Protein AF-A0A376TVN3-F1 (afdb_monomer_lite)

InterPro domains:
  IPR011990 Tetratricopeptide-like helical domain superfamily [G3DSA:1.25.40.10] (23-137)
  IPR011990 Tetratricopeptide-like helical domain superfamily [SSF48452] (64-137)

Structure (mmCIF, N/CA/C/O backbone):
data_AF-A0A376TVN3-F1
#
_entry.id   AF-A0A376TVN3-F1
#
loop_
_atom_site.group_PDB
_atom_site.id
_atom_site.type_symbol
_atom_site.label_atom_id
_atom_site.label_alt_id
_at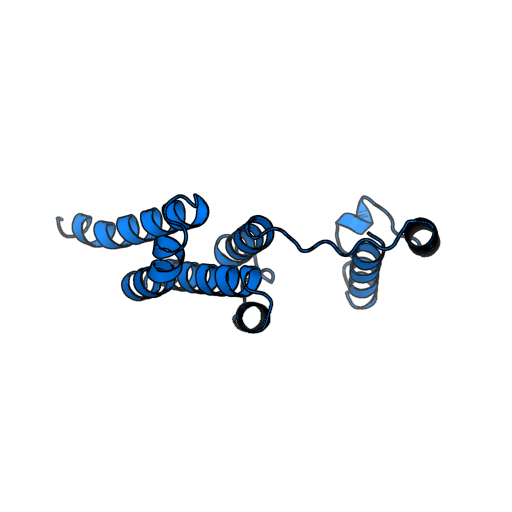om_site.label_comp_id
_atom_site.label_asym_id
_atom_site.label_entity_id
_atom_site.label_seq_id
_atom_site.pdbx_PDB_ins_code
_atom_site.Cartn_x
_atom_site.Cartn_y
_atom_site.Cartn_z
_atom_site.occupancy
_atom_site.B_iso_or_equiv
_atom_site.auth_seq_id
_atom_site.auth_comp_id
_atom_site.auth_asym_id
_atom_site.auth_atom_id
_atom_site.pdbx_PDB_model_num
ATOM 1 N N . MET A 1 1 ? 5.771 -3.395 -16.617 1.00 76.81 1 MET A N 1
ATOM 2 C CA . MET A 1 1 ? 7.156 -3.924 -16.628 1.00 76.81 1 MET A CA 1
ATOM 3 C C . MET A 1 1 ? 8.206 -2.862 -16.959 1.00 76.81 1 MET A C 1
ATOM 5 O O . MET A 1 1 ? 8.999 -2.588 -16.066 1.00 76.81 1 MET A O 1
ATOM 9 N N . PRO A 1 2 ? 8.234 -2.218 -18.145 1.00 85.50 2 PRO A N 1
ATOM 10 C CA . PRO A 1 2 ? 9.301 -1.261 -18.486 1.00 85.50 2 PRO A CA 1
ATOM 11 C C . PRO A 1 2 ? 9.343 -0.041 -17.554 1.00 85.50 2 PRO A C 1
ATOM 13 O O . PRO A 1 2 ? 10.418 0.377 -17.146 1.00 85.50 2 PRO A O 1
ATOM 16 N N . THR A 1 3 ? 8.182 0.450 -17.118 1.00 87.12 3 THR A N 1
ATOM 17 C CA . THR A 1 3 ? 8.046 1.573 -16.175 1.00 87.12 3 THR A CA 1
ATOM 18 C C . THR A 1 3 ? 8.681 1.299 -14.807 1.00 87.12 3 THR A C 1
ATOM 20 O O . THR A 1 3 ? 9.180 2.208 -14.156 1.00 87.12 3 THR A O 1
ATOM 23 N N . PHE A 1 4 ? 8.677 0.039 -14.355 1.00 87.88 4 PHE A N 1
ATOM 24 C CA . PHE A 1 4 ? 9.320 -0.343 -13.094 1.00 87.88 4 PHE A CA 1
ATOM 25 C C . PHE A 1 4 ? 10.847 -0.375 -13.235 1.00 87.88 4 PHE A C 1
ATOM 27 O O . PHE A 1 4 ? 11.553 0.129 -12.367 1.00 87.88 4 PHE A O 1
ATOM 34 N N . LEU A 1 5 ? 11.352 -0.924 -14.346 1.00 87.31 5 LEU A N 1
ATOM 35 C CA . LEU A 1 5 ? 12.787 -0.955 -14.645 1.00 87.31 5 LEU A CA 1
ATOM 36 C C . LEU A 1 5 ? 13.360 0.456 -14.822 1.00 87.31 5 LEU A C 1
ATOM 38 O O . LEU A 1 5 ? 14.438 0.744 -14.318 1.00 87.31 5 LEU A O 1
ATOM 42 N N . GLU A 1 6 ? 12.618 1.343 -15.481 1.00 87.69 6 GLU A N 1
ATOM 43 C CA . GLU A 1 6 ? 12.966 2.759 -15.598 1.00 87.69 6 GLU A CA 1
ATOM 44 C C . GLU A 1 6 ? 13.079 3.428 -14.227 1.00 87.69 6 GLU A C 1
ATOM 46 O O . GLU A 1 6 ? 14.108 4.021 -13.927 1.00 87.69 6 GLU A O 1
ATOM 51 N N . LYS A 1 7 ? 12.097 3.219 -13.341 1.00 86.44 7 LYS A N 1
ATOM 52 C CA . LYS A 1 7 ? 12.145 3.752 -11.973 1.00 86.44 7 LYS A CA 1
ATOM 53 C C . LYS A 1 7 ? 13.371 3.270 -11.187 1.00 86.44 7 LYS A C 1
ATOM 55 O O . LYS A 1 7 ? 13.962 4.048 -10.441 1.00 86.44 7 LYS A O 1
ATOM 60 N N . LEU A 1 8 ? 13.762 2.003 -11.345 1.00 85.75 8 LEU A N 1
ATOM 61 C CA . LEU A 1 8 ? 14.979 1.471 -10.721 1.00 85.75 8 LEU A CA 1
ATOM 62 C C . LEU A 1 8 ? 16.243 2.134 -11.275 1.00 85.75 8 LEU A C 1
ATOM 64 O O . LEU A 1 8 ? 17.165 2.429 -10.515 1.00 85.75 8 LEU A O 1
ATOM 68 N N . LEU A 1 9 ? 16.286 2.362 -12.587 1.00 84.94 9 LEU A N 1
ATOM 69 C CA . LEU A 1 9 ? 17.426 2.964 -13.265 1.00 84.94 9 LEU A CA 1
ATOM 70 C C . LEU A 1 9 ? 17.568 4.451 -12.913 1.00 84.94 9 LEU A C 1
ATOM 72 O O . LEU A 1 9 ? 18.675 4.896 -12.618 1.00 84.94 9 LEU A O 1
ATOM 76 N N . ASP A 1 10 ? 16.464 5.193 -12.839 1.00 86.50 10 ASP A N 1
ATOM 77 C CA . ASP A 1 10 ? 16.457 6.579 -12.364 1.00 86.50 10 ASP A CA 1
ATOM 78 C C . ASP A 1 10 ? 16.932 6.667 -10.912 1.00 86.50 10 ASP A C 1
ATOM 80 O O . ASP A 1 10 ? 17.800 7.475 -10.583 1.00 86.50 10 ASP A O 1
ATOM 84 N N . GLN A 1 11 ? 16.454 5.776 -10.039 1.00 84.00 11 GLN A N 1
ATOM 85 C CA . GLN A 1 11 ? 16.925 5.728 -8.656 1.00 84.00 11 GLN A CA 1
ATOM 86 C C . GLN A 1 11 ? 18.424 5.402 -8.562 1.00 84.00 11 GLN A C 1
ATOM 88 O O . GLN A 1 11 ? 19.113 5.963 -7.712 1.00 84.00 11 GLN A O 1
ATOM 93 N N . ALA A 1 12 ? 18.942 4.527 -9.429 1.00 84.25 12 ALA A N 1
ATOM 94 C CA . ALA A 1 12 ? 20.367 4.210 -9.486 1.00 84.25 12 ALA A CA 1
ATOM 95 C C . ALA A 1 12 ? 21.214 5.386 -10.001 1.00 84.25 12 ALA A C 1
ATOM 97 O O . ALA A 1 12 ? 22.335 5.564 -9.537 1.00 84.25 12 ALA A O 1
ATOM 98 N N . ARG A 1 13 ? 20.686 6.207 -10.921 1.00 83.12 13 ARG A N 1
ATOM 99 C CA . ARG A 1 13 ? 21.378 7.396 -11.452 1.00 83.12 13 ARG A CA 1
ATOM 100 C C . ARG A 1 13 ? 21.543 8.499 -10.407 1.00 83.12 13 ARG A C 1
ATOM 102 O O . ARG A 1 13 ? 22.577 9.159 -10.384 1.00 83.12 13 ARG A O 1
ATOM 109 N N . TYR A 1 14 ? 20.541 8.696 -9.552 1.00 81.50 14 TYR A N 1
ATOM 110 C CA . TYR A 1 14 ? 20.530 9.769 -8.548 1.00 81.50 14 TYR A CA 1
ATOM 111 C C . TYR A 1 14 ? 20.945 9.314 -7.140 1.00 81.50 14 TYR A C 1
ATOM 113 O O . TYR A 1 14 ? 20.864 10.097 -6.193 1.00 81.50 14 TYR A O 1
ATOM 121 N N . SER A 1 15 ? 21.391 8.066 -6.974 1.00 80.19 15 SER A N 1
ATOM 122 C CA . SER A 1 15 ? 21.832 7.525 -5.686 1.00 80.19 15 SER A CA 1
ATOM 123 C C . SER A 1 15 ? 23.268 7.022 -5.745 1.00 80.19 15 SER A C 1
ATOM 125 O O . SER A 1 15 ? 23.703 6.445 -6.734 1.00 80.19 15 SER A O 1
ATOM 127 N N . SER A 1 16 ? 24.007 7.190 -4.648 1.00 80.31 16 SER A N 1
ATOM 128 C CA . SER A 1 16 ? 25.372 6.669 -4.513 1.00 80.31 16 SER A CA 1
ATOM 129 C C . SER A 1 16 ? 25.428 5.145 -4.383 1.00 80.31 16 SER A C 1
ATOM 131 O O . SER A 1 16 ? 26.485 4.553 -4.596 1.00 80.31 16 SER A O 1
ATOM 133 N N . ARG A 1 17 ? 24.310 4.499 -4.022 1.00 78.94 17 ARG A N 1
ATOM 134 C CA . ARG A 1 17 ? 24.194 3.040 -3.934 1.00 78.94 17 ARG A CA 1
ATOM 135 C C . ARG A 1 17 ? 23.068 2.563 -4.852 1.00 78.94 17 ARG A C 1
ATOM 137 O O . ARG A 1 17 ? 21.917 2.935 -4.612 1.00 78.94 17 ARG A O 1
ATOM 144 N N . PRO A 1 18 ? 23.363 1.742 -5.876 1.00 79.12 18 PRO A N 1
ATOM 145 C CA . PRO A 1 18 ? 22.318 1.181 -6.717 1.00 79.12 18 PRO A CA 1
ATOM 146 C C . PRO A 1 18 ? 21.424 0.236 -5.893 1.00 79.12 18 PRO A C 1
ATOM 148 O O . PRO A 1 18 ? 21.912 -0.404 -4.958 1.00 79.12 18 PRO A O 1
ATOM 151 N N . PRO A 1 19 ? 20.125 0.119 -6.225 1.00 82.62 19 PRO A N 1
ATOM 152 C CA . PRO A 1 19 ? 19.246 -0.873 -5.613 1.00 82.62 19 PRO A CA 1
ATOM 153 C C . PRO A 1 19 ? 19.837 -2.288 -5.706 1.00 82.62 19 PRO A C 1
ATOM 155 O O . PRO A 1 19 ? 20.312 -2.683 -6.769 1.00 82.62 19 PRO A O 1
ATOM 158 N N . GLU A 1 20 ? 19.761 -3.076 -4.630 1.00 84.44 20 GLU A N 1
ATOM 159 C CA . GLU A 1 20 ? 20.359 -4.425 -4.570 1.00 84.44 20 GLU A CA 1
ATOM 160 C C . GLU A 1 20 ? 19.854 -5.364 -5.673 1.00 84.44 20 GLU A C 1
ATOM 162 O O . GLU A 1 20 ? 20.609 -6.184 -6.190 1.00 84.44 20 GLU A O 1
ATOM 167 N N . ILE A 1 21 ? 18.604 -5.191 -6.116 1.00 86.69 21 ILE A N 1
ATOM 168 C CA . ILE A 1 21 ? 18.043 -5.942 -7.247 1.00 86.69 21 ILE A CA 1
ATOM 169 C C . ILE A 1 21 ? 18.846 -5.754 -8.544 1.00 86.69 21 ILE A C 1
ATOM 171 O O . ILE A 1 21 ? 18.891 -6.660 -9.368 1.00 86.69 21 ILE A O 1
ATOM 175 N N . LEU A 1 22 ? 19.510 -4.608 -8.730 1.00 85.25 22 LEU A N 1
ATOM 176 C CA . LEU A 1 22 ? 20.363 -4.360 -9.894 1.00 85.25 22 LEU A CA 1
ATOM 177 C C . LEU A 1 22 ? 21.735 -5.032 -9.772 1.00 85.25 22 LEU A C 1
ATOM 179 O O . LEU A 1 22 ? 22.406 -5.213 -10.787 1.00 85.25 22 LEU A O 1
ATOM 183 N N . LEU A 1 23 ? 22.143 -5.420 -8.558 1.00 84.69 23 LEU A N 1
ATOM 184 C CA . LEU A 1 23 ? 23.377 -6.171 -8.321 1.00 84.69 23 LEU A CA 1
ATOM 185 C C . LEU A 1 23 ? 23.203 -7.648 -8.691 1.00 84.69 23 LEU A C 1
ATOM 187 O O . LEU A 1 23 ? 24.104 -8.241 -9.275 1.00 84.69 23 LEU A O 1
ATOM 191 N N . THR A 1 24 ? 22.038 -8.235 -8.399 1.00 88.50 24 THR A N 1
ATOM 192 C CA . THR A 1 24 ? 21.712 -9.620 -8.786 1.00 88.50 24 THR A CA 1
ATOM 193 C C . THR A 1 24 ? 21.157 -9.721 -10.207 1.00 88.50 24 THR A C 1
ATOM 195 O O . THR A 1 24 ? 21.381 -10.717 -10.896 1.00 88.50 24 THR A O 1
ATOM 198 N N . HIS A 1 25 ? 20.478 -8.677 -10.688 1.00 87.50 25 HIS A N 1
ATOM 199 C CA . HIS A 1 25 ? 19.938 -8.593 -12.042 1.00 87.50 25 HIS A CA 1
ATOM 200 C C . HIS A 1 25 ? 20.412 -7.314 -12.747 1.00 87.50 25 HIS A C 1
ATOM 202 O O . HIS A 1 25 ? 19.697 -6.309 -12.749 1.00 87.50 25 HIS A O 1
ATOM 208 N N . PRO A 1 26 ? 21.569 -7.357 -13.435 1.00 84.25 26 PRO A N 1
ATOM 209 C CA . PRO A 1 26 ? 22.121 -6.194 -14.123 1.00 84.25 26 PRO A CA 1
ATOM 210 C C . PRO A 1 26 ? 21.133 -5.611 -15.138 1.00 84.25 26 PRO A C 1
ATOM 212 O O . PRO A 1 26 ? 20.598 -6.343 -15.972 1.00 84.25 26 PRO A O 1
ATOM 215 N N . LEU A 1 27 ? 20.898 -4.299 -15.095 1.00 85.19 27 LEU A N 1
ATOM 216 C CA . LEU A 1 27 ? 19.957 -3.602 -15.978 1.00 85.19 27 LEU A CA 1
ATOM 217 C C . LEU A 1 27 ? 20.701 -2.649 -16.933 1.00 85.19 27 LEU A C 1
ATOM 219 O O . LEU A 1 27 ? 20.747 -1.448 -16.676 1.00 85.19 27 LEU A O 1
ATOM 223 N N . PRO A 1 28 ? 21.296 -3.157 -18.031 1.00 86.19 28 PRO A N 1
ATOM 224 C CA . PRO A 1 28 ? 21.856 -2.299 -19.071 1.00 86.19 28 PRO A CA 1
ATOM 225 C C . PRO A 1 28 ? 20.742 -1.582 -19.848 1.00 86.19 28 PRO A C 1
ATOM 227 O O . PRO A 1 28 ? 19.611 -2.071 -19.929 1.00 86.19 28 PRO A O 1
ATOM 230 N N . GLU A 1 29 ? 21.070 -0.459 -20.494 1.00 84.19 29 GLU A N 1
ATOM 231 C CA . GLU A 1 29 ? 20.103 0.309 -21.296 1.00 84.19 29 GLU A CA 1
ATOM 232 C C . GLU A 1 29 ? 19.477 -0.526 -22.424 1.00 84.19 29 GLU A C 1
ATOM 234 O O . GLU A 1 29 ? 18.286 -0.393 -22.706 1.00 84.19 29 GLU A O 1
ATOM 239 N N . SER A 1 30 ? 20.232 -1.471 -22.995 1.00 88.94 30 SER A N 1
ATOM 240 C CA . SER A 1 30 ? 19.726 -2.424 -23.990 1.00 88.94 30 SER A CA 1
ATOM 241 C C . SER A 1 30 ? 18.575 -3.288 -23.460 1.00 88.94 30 SER A C 1
ATOM 243 O O . SER A 1 30 ? 17.623 -3.554 -24.191 1.00 88.94 30 SER A O 1
ATOM 245 N N . ARG A 1 31 ? 18.602 -3.674 -22.176 1.00 88.94 31 ARG A N 1
ATOM 246 C CA . ARG A 1 31 ? 17.523 -4.447 -21.537 1.00 88.94 31 ARG A CA 1
ATOM 247 C C . ARG A 1 31 ? 16.273 -3.591 -21.329 1.00 88.94 31 ARG A C 1
ATOM 249 O O . ARG A 1 31 ? 15.165 -4.087 -21.520 1.00 88.94 31 ARG A O 1
ATOM 256 N N . LEU A 1 32 ? 16.431 -2.315 -20.967 1.00 89.06 32 LEU A N 1
ATOM 257 C CA . LEU A 1 32 ? 15.302 -1.384 -20.868 1.00 89.06 32 LEU A CA 1
ATOM 258 C C . LEU A 1 32 ? 14.670 -1.133 -22.247 1.00 89.06 32 LEU A C 1
ATOM 260 O O . LEU A 1 32 ? 13.444 -1.153 -22.369 1.00 89.06 32 LEU A O 1
ATOM 264 N N . ALA A 1 33 ? 15.494 -0.946 -23.282 1.00 90.69 33 ALA A N 1
ATOM 265 C CA . ALA A 1 33 ? 15.036 -0.767 -24.657 1.00 90.69 33 ALA A CA 1
ATOM 266 C C . ALA A 1 33 ? 14.274 -2.000 -25.177 1.00 90.69 33 ALA A C 1
ATOM 268 O O . ALA A 1 33 ? 13.173 -1.847 -25.708 1.00 90.69 33 ALA A O 1
ATOM 269 N N . ASP A 1 34 ? 14.791 -3.215 -24.957 1.00 91.69 34 ASP A N 1
ATOM 270 C CA . ASP A 1 34 ? 14.099 -4.455 -25.339 1.00 91.69 34 ASP A CA 1
ATOM 271 C C . ASP A 1 34 ? 12.765 -4.616 -24.592 1.00 91.69 34 ASP A C 1
ATOM 273 O O . ASP A 1 34 ? 11.728 -4.880 -25.203 1.00 91.69 34 ASP A O 1
ATOM 277 N N . ALA A 1 35 ? 12.746 -4.366 -23.276 1.00 91.00 35 ALA A N 1
ATOM 278 C CA . ALA A 1 35 ? 11.526 -4.442 -22.473 1.00 91.00 35 ALA A CA 1
ATOM 279 C C . ALA A 1 35 ? 10.448 -3.446 -22.936 1.00 91.00 35 ALA A C 1
ATOM 281 O O . ALA A 1 35 ? 9.260 -3.781 -22.935 1.00 91.00 35 ALA A O 1
ATOM 282 N N . ARG A 1 36 ? 10.844 -2.233 -23.346 1.00 90.81 36 ARG A N 1
ATOM 283 C CA . ARG A 1 36 ? 9.937 -1.241 -23.947 1.00 90.81 36 ARG A CA 1
ATOM 284 C C . ARG A 1 36 ? 9.418 -1.701 -25.304 1.00 90.81 36 ARG A C 1
ATOM 286 O O . ARG A 1 36 ? 8.215 -1.631 -25.533 1.00 90.81 36 ARG A O 1
ATOM 293 N N . ASN A 1 37 ? 10.294 -2.204 -26.175 1.00 93.81 37 ASN A N 1
ATOM 294 C CA . ASN A 1 37 ? 9.904 -2.674 -27.503 1.00 93.81 37 ASN A CA 1
ATOM 295 C C . ASN A 1 37 ? 8.876 -3.814 -27.409 1.00 93.81 37 ASN A C 1
ATOM 297 O O . ASN A 1 37 ? 7.811 -3.741 -28.015 1.00 93.81 37 ASN A O 1
ATOM 301 N N . ARG A 1 38 ? 9.130 -4.812 -26.554 1.00 92.75 38 ARG A N 1
ATOM 302 C CA . ARG A 1 38 ? 8.182 -5.909 -26.305 1.00 92.75 38 ARG A CA 1
ATOM 303 C C . ARG A 1 38 ? 6.846 -5.416 -25.752 1.00 92.75 38 ARG A C 1
ATOM 305 O O . ARG A 1 38 ? 5.804 -5.875 -26.204 1.00 92.75 38 ARG A O 1
ATOM 312 N N . ALA A 1 39 ? 6.859 -4.478 -24.803 1.00 91.19 39 ALA A N 1
ATOM 313 C CA . ALA A 1 39 ? 5.625 -3.923 -24.248 1.00 91.19 39 ALA A CA 1
ATOM 314 C C . ALA A 1 39 ? 4.798 -3.169 -25.306 1.00 91.19 39 ALA A C 1
ATOM 316 O O . ALA A 1 39 ? 3.579 -3.310 -25.326 1.00 91.19 39 ALA A O 1
ATOM 317 N N . ASN A 1 40 ? 5.452 -2.431 -26.209 1.00 91.88 40 ASN A N 1
ATOM 318 C CA . ASN A 1 40 ? 4.790 -1.689 -27.287 1.00 91.88 40 ASN A CA 1
ATOM 319 C C . ASN A 1 40 ? 4.191 -2.596 -28.375 1.00 91.88 40 ASN A C 1
ATOM 321 O O . ASN A 1 40 ? 3.268 -2.183 -29.070 1.00 91.88 40 ASN A O 1
ATOM 325 N N . GLN A 1 41 ? 4.699 -3.822 -28.532 1.00 94.31 41 GLN A N 1
ATOM 326 C CA . GLN A 1 41 ? 4.147 -4.814 -29.464 1.00 94.31 41 GLN A CA 1
ATOM 327 C C . GLN A 1 41 ? 2.875 -5.491 -28.929 1.00 94.31 41 GLN A C 1
ATOM 329 O O . GLN A 1 41 ? 2.128 -6.105 -29.691 1.00 94.31 41 GLN A O 1
ATOM 334 N N . MET A 1 42 ? 2.614 -5.399 -27.622 1.00 92.81 42 MET A N 1
ATOM 335 C CA . MET A 1 42 ? 1.411 -5.945 -26.998 1.00 92.81 42 MET A CA 1
ATOM 336 C C . MET A 1 42 ? 0.262 -4.934 -27.061 1.00 92.81 42 MET A C 1
ATOM 338 O O . MET A 1 42 ? 0.465 -3.723 -27.129 1.00 92.81 42 MET A O 1
ATOM 342 N N . ARG A 1 43 ? -0.979 -5.428 -27.000 1.00 91.62 43 ARG A N 1
ATOM 343 C CA . ARG A 1 43 ? -2.146 -4.543 -26.914 1.00 91.62 43 ARG A CA 1
ATOM 344 C C . ARG A 1 43 ? -2.100 -3.750 -25.600 1.00 91.62 43 ARG A C 1
ATOM 346 O O . ARG A 1 43 ? -1.859 -4.362 -24.556 1.00 91.62 43 ARG A O 1
ATOM 353 N N . PRO A 1 44 ? -2.376 -2.433 -25.615 1.00 87.62 44 PRO A N 1
ATOM 354 C CA . PRO A 1 44 ? -2.484 -1.653 -24.390 1.00 87.62 44 PRO A CA 1
ATOM 355 C C . PRO A 1 44 ? -3.557 -2.244 -23.473 1.00 87.62 44 PRO A C 1
ATOM 357 O O . PRO A 1 44 ? -4.715 -2.379 -23.867 1.00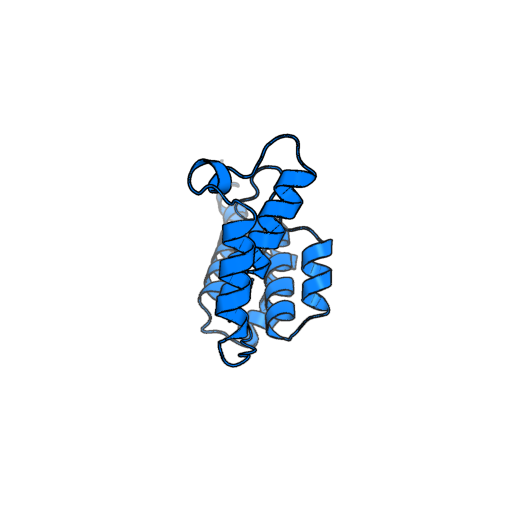 87.62 44 PRO A O 1
ATOM 360 N N . MET A 1 45 ? -3.172 -2.597 -22.248 1.00 85.88 45 MET A N 1
ATOM 361 C CA . MET A 1 45 ? -4.087 -3.105 -21.230 1.00 85.88 45 MET A CA 1
ATOM 362 C C . MET A 1 45 ? -3.972 -2.229 -19.986 1.00 85.88 45 MET A C 1
ATOM 364 O O . MET A 1 45 ? -2.941 -2.217 -19.315 1.00 85.88 45 MET A O 1
ATOM 368 N N . VAL A 1 46 ? -5.034 -1.481 -19.688 1.00 85.44 46 VAL A N 1
ATOM 369 C CA . VAL A 1 46 ? -5.123 -0.675 -18.467 1.00 85.44 46 VAL A CA 1
ATOM 370 C C . VAL A 1 46 ? -5.809 -1.523 -17.404 1.00 85.44 46 VAL A C 1
ATOM 372 O O . VAL A 1 46 ? -7.018 -1.735 -17.454 1.00 85.44 46 VAL A O 1
ATOM 375 N N . VAL A 1 47 ? -5.026 -2.037 -16.457 1.00 87.00 47 VAL A N 1
ATOM 376 C CA . VAL A 1 47 ? -5.529 -2.832 -15.330 1.00 87.00 47 VAL A CA 1
ATOM 377 C C . VAL A 1 47 ? -5.460 -1.990 -14.067 1.00 87.00 47 VAL A C 1
ATOM 379 O O . VAL A 1 47 ? -4.425 -1.404 -13.755 1.00 87.00 47 VAL A O 1
ATOM 382 N N . GLN A 1 48 ? -6.566 -1.935 -13.332 1.00 86.12 48 GLN A N 1
ATOM 383 C CA . GLN A 1 48 ? -6.592 -1.334 -12.003 1.00 86.12 48 GLN A CA 1
ATOM 384 C C . GLN A 1 48 ? -6.128 -2.359 -10.971 1.00 86.12 48 GLN A C 1
ATOM 386 O O . GLN A 1 48 ? -6.614 -3.491 -10.966 1.00 86.12 48 GLN A O 1
ATOM 391 N N . SER A 1 49 ? -5.232 -1.956 -10.072 1.00 91.12 49 SER A N 1
ATOM 392 C CA . SER A 1 49 ? -4.801 -2.813 -8.968 1.00 91.12 49 SER A CA 1
ATOM 393 C C . SER A 1 49 ? -5.982 -3.212 -8.077 1.00 91.12 49 SER A C 1
ATOM 395 O O . SER A 1 49 ? -6.954 -2.459 -7.919 1.00 91.12 49 SER A O 1
ATOM 397 N N . SER A 1 50 ? -5.908 -4.412 -7.500 1.00 92.69 50 SER A N 1
ATOM 398 C CA . SER A 1 50 ? -6.885 -4.884 -6.518 1.00 92.69 50 SER A CA 1
ATOM 399 C C . SER A 1 50 ? -6.819 -4.049 -5.240 1.00 92.69 50 SER A C 1
ATOM 401 O O . SER A 1 50 ? -5.816 -3.393 -4.957 1.00 92.69 50 SER A O 1
ATOM 403 N N . GLU A 1 51 ? -7.898 -4.073 -4.461 1.00 90.62 51 GLU A N 1
ATOM 404 C CA . GLU A 1 51 ? -7.917 -3.441 -3.139 1.00 90.62 51 GLU A CA 1
ATOM 405 C C . GLU A 1 51 ? -6.874 -4.082 -2.212 1.00 90.62 51 GLU A C 1
ATOM 407 O O . GLU A 1 51 ? -6.091 -3.365 -1.591 1.00 90.62 51 GLU A O 1
ATOM 412 N N . ASP A 1 52 ? -6.754 -5.414 -2.252 1.00 92.50 52 ASP A N 1
ATOM 413 C CA . ASP A 1 52 ? -5.755 -6.181 -1.497 1.00 92.50 52 ASP A CA 1
ATOM 414 C C . ASP A 1 52 ? -4.324 -5.696 -1.723 1.00 92.50 52 ASP A C 1
ATOM 416 O O . ASP A 1 52 ? -3.533 -5.646 -0.787 1.00 92.50 52 ASP A O 1
ATOM 420 N N . PHE A 1 53 ? -3.976 -5.300 -2.953 1.00 93.94 53 PHE A N 1
ATOM 421 C CA . PHE A 1 53 ? -2.644 -4.773 -3.239 1.00 93.94 53 PHE A CA 1
ATOM 422 C C . PHE A 1 53 ? -2.369 -3.484 -2.453 1.00 93.94 53 PHE A C 1
ATOM 424 O O . PHE A 1 53 ? -1.278 -3.309 -1.908 1.00 93.94 53 PHE A O 1
ATOM 431 N N . TYR A 1 54 ? -3.348 -2.579 -2.381 1.00 93.62 54 TYR A N 1
ATOM 432 C CA . TYR A 1 54 ? -3.200 -1.331 -1.637 1.00 93.62 54 TYR A CA 1
ATOM 433 C C . TYR A 1 54 ? -3.229 -1.561 -0.124 1.00 93.62 54 TYR A C 1
ATOM 435 O O . TYR A 1 54 ? -2.420 -0.957 0.576 1.00 93.62 54 TYR A O 1
ATOM 443 N N . LEU A 1 55 ? -4.091 -2.455 0.372 1.00 93.12 55 LEU A N 1
ATOM 444 C CA . LEU A 1 55 ? -4.154 -2.823 1.792 1.00 93.12 55 LEU A CA 1
ATOM 445 C C . LEU A 1 55 ? -2.855 -3.486 2.262 1.00 93.12 55 LEU A C 1
ATOM 447 O O . LEU A 1 55 ? -2.275 -3.063 3.262 1.00 93.12 55 LEU A O 1
ATOM 451 N N . ALA A 1 56 ? -2.336 -4.445 1.492 1.00 92.88 56 ALA A N 1
ATOM 452 C CA . ALA A 1 56 ? -1.049 -5.074 1.765 1.00 92.88 56 ALA A CA 1
ATOM 453 C C . ALA A 1 56 ? 0.077 -4.034 1.771 1.00 92.88 56 ALA A C 1
ATOM 455 O O . ALA A 1 56 ? 0.874 -3.993 2.704 1.00 92.88 56 ALA A O 1
ATOM 456 N N . LYS A 1 57 ? 0.108 -3.132 0.780 1.00 91.62 57 LYS A N 1
ATOM 457 C CA . LYS A 1 57 ? 1.099 -2.050 0.726 1.00 91.62 57 LYS A CA 1
ATOM 458 C C . LYS A 1 57 ? 1.002 -1.119 1.939 1.00 91.62 57 LYS A C 1
ATOM 460 O O . LYS A 1 57 ? 2.038 -0.761 2.496 1.00 91.62 57 LYS A O 1
ATOM 465 N N . ALA A 1 58 ? -0.209 -0.736 2.345 1.00 91.94 58 ALA A N 1
ATOM 466 C CA . ALA A 1 58 ? -0.445 0.082 3.532 1.00 91.94 58 ALA A CA 1
ATOM 467 C C . ALA A 1 58 ? 0.095 -0.612 4.787 1.00 91.94 58 ALA A C 1
ATOM 469 O O . ALA A 1 58 ? 0.847 -0.007 5.548 1.00 91.94 58 ALA A O 1
ATOM 470 N N . ARG A 1 59 ? -0.215 -1.903 4.957 1.00 90.75 59 ARG A N 1
ATOM 471 C CA . ARG A 1 59 ? 0.239 -2.696 6.101 1.00 90.75 59 ARG A CA 1
ATOM 472 C C . ARG A 1 59 ? 1.750 -2.869 6.133 1.00 90.75 59 ARG A C 1
ATOM 474 O O . ARG A 1 59 ? 2.354 -2.675 7.180 1.00 90.75 59 ARG A O 1
ATOM 481 N N . THR A 1 60 ? 2.374 -3.199 5.002 1.00 89.94 60 THR A N 1
ATOM 482 C CA . THR A 1 60 ? 3.832 -3.359 4.926 1.00 89.94 60 THR A CA 1
ATOM 483 C C . THR A 1 60 ? 4.555 -2.065 5.285 1.00 89.94 60 THR A C 1
ATOM 485 O O . THR A 1 60 ? 5.533 -2.103 6.022 1.00 89.94 60 THR A O 1
ATOM 488 N N . LEU A 1 61 ? 4.072 -0.921 4.796 1.00 88.62 61 LEU A N 1
ATOM 489 C CA . LEU A 1 61 ? 4.699 0.372 5.067 1.00 88.62 61 LEU A CA 1
ATOM 490 C C . LEU A 1 61 ? 4.392 0.917 6.470 1.00 88.62 61 LEU A C 1
ATOM 492 O O . LEU A 1 61 ? 5.220 1.643 7.016 1.00 88.62 61 LEU A O 1
ATOM 496 N N . GLY A 1 62 ? 3.217 0.617 7.030 1.00 85.50 62 GLY A N 1
ATOM 497 C CA . GLY A 1 62 ? 2.834 1.036 8.381 1.00 85.50 62 GLY A CA 1
ATOM 498 C C . GLY A 1 62 ? 3.519 0.181 9.442 1.00 85.50 62 GLY A C 1
ATOM 499 O O . GLY A 1 62 ? 4.387 0.669 10.158 1.00 85.50 62 GLY A O 1
ATOM 500 N N . MET A 1 63 ? 3.217 -1.120 9.426 1.00 82.00 63 MET A N 1
ATOM 501 C CA . MET A 1 63 ? 3.577 -2.076 10.480 1.00 82.00 63 MET A CA 1
ATOM 502 C C . MET A 1 63 ? 5.037 -2.519 10.449 1.00 82.00 63 MET A C 1
ATOM 504 O O . MET A 1 63 ? 5.623 -2.805 11.489 1.00 82.00 63 MET A O 1
ATOM 508 N N . TYR A 1 64 ? 5.647 -2.576 9.263 1.00 80.19 64 TYR A N 1
ATOM 509 C CA . TYR A 1 64 ? 7.032 -3.025 9.089 1.00 80.19 64 TYR A CA 1
ATOM 510 C C . TYR A 1 64 ? 7.948 -1.870 8.669 1.00 80.19 64 TYR A C 1
ATOM 512 O O . TYR A 1 64 ? 8.755 -1.993 7.743 1.00 80.19 64 TYR A O 1
ATOM 520 N N . ASN A 1 65 ? 7.821 -0.735 9.361 1.00 72.62 65 ASN A N 1
ATOM 521 C CA . ASN A 1 65 ? 8.553 0.500 9.084 1.00 72.62 65 ASN A CA 1
ATOM 522 C C . ASN A 1 65 ? 10.081 0.373 9.301 1.00 72.62 65 ASN A C 1
ATOM 524 O O . ASN A 1 65 ? 10.659 0.758 10.310 1.00 72.62 65 ASN A O 1
ATOM 528 N N . SER A 1 66 ? 10.801 -0.131 8.301 1.00 58.84 66 SER A N 1
ATOM 529 C CA . SER A 1 66 ? 12.264 -0.234 8.361 1.00 58.84 66 SER A C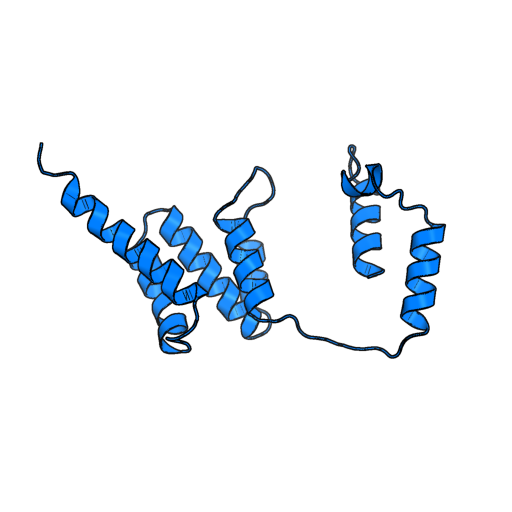A 1
ATOM 530 C C . SER A 1 66 ? 12.918 1.008 7.750 1.00 58.84 66 SER A C 1
ATOM 532 O O . SER A 1 66 ? 13.041 1.144 6.529 1.00 58.84 66 SER A O 1
ATOM 534 N N . GLY A 1 67 ? 13.350 1.942 8.602 1.00 66.62 67 GLY A N 1
ATOM 535 C CA . GLY A 1 67 ? 14.116 3.125 8.198 1.00 66.62 67 GLY A CA 1
ATOM 536 C C . GLY A 1 67 ? 13.332 4.080 7.292 1.00 66.62 67 GLY A C 1
ATOM 537 O O . GLY A 1 67 ? 12.421 4.756 7.751 1.00 66.62 67 GLY A O 1
ATOM 538 N N . ARG A 1 68 ? 13.709 4.170 6.007 1.00 61.28 68 ARG A N 1
ATOM 539 C CA . ARG A 1 68 ? 13.113 5.101 5.021 1.00 61.28 68 ARG A CA 1
ATOM 540 C C . ARG A 1 68 ? 11.799 4.612 4.398 1.00 61.28 68 ARG A C 1
ATOM 542 O O . ARG A 1 68 ? 11.124 5.400 3.744 1.00 61.28 68 ARG A O 1
ATOM 549 N N . ASN A 1 69 ? 11.445 3.339 4.568 1.00 65.44 69 ASN A N 1
ATOM 550 C CA . ASN A 1 69 ? 10.206 2.774 4.035 1.00 65.44 69 ASN A CA 1
ATOM 551 C C . ASN A 1 69 ? 9.120 2.842 5.105 1.00 65.44 69 ASN A C 1
ATOM 553 O O . ASN A 1 69 ? 8.919 1.885 5.848 1.00 65.44 69 ASN A O 1
ATOM 557 N N . GLN A 1 70 ? 8.460 3.994 5.187 1.00 79.00 70 GLN A N 1
ATOM 558 C CA . GLN A 1 70 ? 7.380 4.242 6.136 1.00 79.00 70 GLN A CA 1
ATOM 559 C C . GLN A 1 70 ? 6.117 4.662 5.396 1.00 79.00 70 GLN A C 1
ATOM 561 O O . GLN A 1 70 ? 6.172 5.270 4.323 1.00 79.00 70 GLN A O 1
ATOM 566 N N . LEU A 1 71 ? 4.972 4.349 5.987 1.00 82.31 71 LEU A N 1
ATOM 567 C CA . LEU A 1 71 ? 3.700 4.905 5.564 1.00 82.31 71 LEU A CA 1
ATOM 568 C C . LEU A 1 71 ? 3.680 6.384 5.957 1.00 82.31 71 LEU A C 1
ATOM 570 O O . LEU A 1 71 ? 3.577 6.714 7.134 1.00 82.31 71 LEU A O 1
ATOM 574 N N . THR A 1 72 ? 3.834 7.278 4.983 1.00 85.06 72 THR A N 1
ATOM 575 C CA . THR A 1 72 ? 3.819 8.726 5.216 1.00 85.06 72 THR A CA 1
ATOM 576 C C . THR A 1 72 ? 2.411 9.294 5.071 1.00 85.06 72 THR A C 1
ATOM 578 O O . THR A 1 72 ? 1.586 8.760 4.324 1.00 85.06 72 THR A O 1
ATOM 581 N N . SER A 1 73 ? 2.140 10.409 5.757 1.00 85.81 73 SER A N 1
ATOM 582 C CA . SER A 1 73 ? 0.901 11.180 5.582 1.00 85.81 73 SER A CA 1
ATOM 583 C C . SER A 1 73 ? 0.684 11.570 4.122 1.00 85.81 73 SER A C 1
ATOM 585 O O . SER A 1 73 ? -0.416 11.414 3.609 1.00 85.81 73 SER A O 1
ATOM 587 N N . ASP A 1 74 ? 1.752 11.965 3.429 1.00 88.44 74 ASP A N 1
ATOM 588 C CA . ASP A 1 74 ? 1.689 12.399 2.032 1.00 88.44 74 ASP A CA 1
ATOM 589 C C . ASP A 1 74 ? 1.197 11.279 1.107 1.00 88.44 74 ASP A C 1
ATOM 591 O O . ASP A 1 74 ? 0.373 11.513 0.223 1.00 88.44 74 ASP A O 1
ATOM 595 N N . LEU A 1 75 ? 1.655 10.041 1.339 1.00 88.25 75 LEU A N 1
ATOM 596 C CA . LEU A 1 75 ? 1.219 8.880 0.563 1.00 88.25 75 LEU A CA 1
ATOM 597 C C . LEU A 1 75 ? -0.260 8.565 0.820 1.00 88.25 75 LEU A C 1
ATOM 599 O O . LEU A 1 75 ? -0.997 8.232 -0.109 1.00 88.25 75 LEU A O 1
ATOM 603 N N . LEU A 1 76 ? -0.699 8.682 2.074 1.00 90.62 76 LEU A N 1
ATOM 604 C CA . LEU A 1 76 ? -2.100 8.495 2.448 1.00 90.62 76 LEU A CA 1
ATOM 605 C C . LEU A 1 76 ? -2.991 9.584 1.843 1.00 90.62 76 LEU A C 1
ATOM 607 O O . LEU A 1 76 ? -4.095 9.284 1.393 1.00 90.62 76 LEU A O 1
ATOM 611 N N . ASP A 1 77 ? -2.513 10.823 1.781 1.00 92.88 77 ASP A N 1
ATOM 612 C CA . ASP A 1 77 ? -3.242 11.943 1.190 1.00 92.88 77 ASP A CA 1
ATOM 613 C C . ASP A 1 77 ? -3.324 11.844 -0.337 1.00 92.88 77 ASP A C 1
ATOM 615 O O . ASP A 1 77 ? -4.351 12.195 -0.924 1.00 92.88 77 ASP A O 1
ATOM 619 N N . GLU A 1 78 ? -2.288 11.314 -0.991 1.00 92.62 78 GLU A N 1
ATOM 620 C CA . GLU A 1 78 ? -2.334 10.964 -2.412 1.00 92.62 78 GLU A CA 1
ATOM 621 C C . GLU A 1 78 ? -3.393 9.881 -2.668 1.00 92.62 78 GLU A C 1
ATOM 623 O O . GLU A 1 78 ? -4.231 10.017 -3.562 1.00 92.62 78 GLU A O 1
ATOM 628 N N . TRP A 1 79 ? -3.419 8.829 -1.846 1.00 92.62 79 TRP A N 1
ATOM 629 C CA . TRP A 1 79 ? -4.398 7.747 -1.972 1.00 92.62 79 TRP A CA 1
ATOM 630 C C . TRP A 1 79 ? -5.826 8.194 -1.644 1.00 92.62 79 TRP A C 1
ATOM 632 O O . TRP A 1 79 ? -6.769 7.740 -2.292 1.00 92.62 79 TRP A O 1
ATOM 642 N N . ALA A 1 80 ? -5.996 9.132 -0.711 1.00 92.25 80 ALA A N 1
ATOM 643 C CA . ALA A 1 80 ? -7.290 9.716 -0.370 1.00 92.25 80 ALA A CA 1
ATOM 644 C C . ALA A 1 80 ? -7.909 10.538 -1.517 1.00 92.25 80 ALA A C 1
ATOM 646 O O . ALA A 1 80 ? -9.125 10.700 -1.568 1.00 92.25 80 ALA A O 1
ATOM 647 N N . LYS A 1 81 ? -7.099 11.043 -2.456 1.00 93.00 81 LYS A N 1
ATOM 648 C CA . LYS A 1 81 ? -7.571 11.743 -3.669 1.00 93.00 81 LYS A CA 1
ATOM 649 C C . LYS A 1 81 ? -7.736 10.809 -4.871 1.00 93.00 81 LYS A C 1
ATOM 651 O O . LYS A 1 81 ? -8.168 11.244 -5.936 1.00 93.00 81 LYS A O 1
ATOM 656 N N . GLY A 1 82 ? -7.351 9.546 -4.710 1.00 90.25 82 GLY A N 1
ATOM 657 C CA . GLY A 1 82 ? -7.353 8.536 -5.754 1.00 90.25 82 GLY A CA 1
ATOM 658 C C . GLY A 1 82 ? -8.709 7.862 -5.954 1.00 90.25 82 GLY A C 1
ATOM 659 O O . GLY A 1 82 ? -9.768 8.391 -5.617 1.00 90.25 82 GLY A O 1
ATOM 660 N N . ASN A 1 83 ? -8.673 6.653 -6.510 1.00 91.44 83 ASN A N 1
ATOM 661 C CA . ASN A 1 83 ? -9.858 5.818 -6.690 1.00 91.44 83 ASN A CA 1
ATOM 662 C C . ASN A 1 83 ? -10.411 5.301 -5.343 1.00 91.44 83 ASN A C 1
ATOM 664 O O . ASN A 1 83 ? -9.740 5.350 -4.316 1.00 91.44 83 ASN A O 1
ATOM 668 N N . VAL A 1 84 ? -11.625 4.742 -5.349 1.00 91.62 84 VAL A N 1
ATO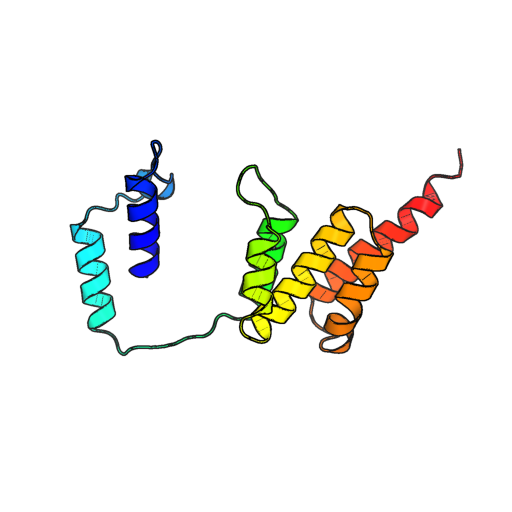M 669 C CA . VAL A 1 84 ? -12.291 4.250 -4.124 1.00 91.62 84 VAL A CA 1
ATOM 670 C C . VAL A 1 84 ? -11.441 3.221 -3.363 1.00 91.62 84 VAL A C 1
ATOM 672 O O . VAL A 1 84 ? -11.380 3.260 -2.139 1.00 91.62 84 VAL A O 1
ATOM 675 N N . ARG A 1 85 ? -10.728 2.334 -4.071 1.00 91.75 85 ARG A N 1
ATOM 676 C CA . ARG A 1 85 ? -9.856 1.318 -3.450 1.00 91.75 85 ARG A CA 1
ATOM 677 C C . ARG A 1 85 ? -8.666 1.956 -2.728 1.00 91.75 85 ARG A C 1
ATOM 679 O O . ARG A 1 85 ? -8.307 1.536 -1.634 1.00 91.75 85 ARG A O 1
ATOM 686 N N . GLN A 1 86 ? -8.075 2.993 -3.319 1.00 92.38 86 GLN A N 1
ATOM 687 C CA . GLN A 1 86 ? -7.004 3.781 -2.711 1.00 92.38 86 GLN A CA 1
ATOM 688 C C . GLN A 1 86 ? -7.516 4.559 -1.501 1.00 92.38 86 GLN A C 1
ATOM 690 O O . GLN A 1 86 ? -6.855 4.556 -0.469 1.00 92.38 86 GLN A O 1
ATOM 695 N N . GLN A 1 87 ? -8.707 5.153 -1.585 1.00 93.38 87 GLN A N 1
ATOM 696 C CA . GLN A 1 87 ? -9.322 5.868 -0.465 1.00 93.38 87 GLN A CA 1
ATOM 697 C C . GLN A 1 87 ? -9.556 4.944 0.735 1.00 93.38 87 GLN A C 1
ATOM 699 O O . GLN A 1 87 ? -9.192 5.288 1.860 1.00 93.38 87 GLN A O 1
ATOM 704 N N . ARG A 1 88 ? -10.087 3.738 0.494 1.00 93.69 88 ARG A N 1
ATOM 705 C CA . ARG A 1 88 ? -10.252 2.708 1.532 1.00 93.69 88 ARG A CA 1
ATOM 706 C C . ARG A 1 88 ? -8.916 2.285 2.131 1.00 93.69 88 ARG A C 1
ATOM 708 O O . ARG A 1 88 ? -8.779 2.251 3.351 1.00 93.69 88 ARG A O 1
ATOM 715 N N . ALA A 1 89 ? -7.904 2.053 1.296 1.00 93.56 89 ALA A N 1
ATOM 716 C CA . ALA A 1 89 ? -6.564 1.724 1.771 1.00 93.56 89 ALA A CA 1
ATOM 717 C C . ALA A 1 89 ? -5.900 2.870 2.552 1.00 93.56 89 ALA A C 1
ATOM 719 O O . ALA A 1 89 ? -5.171 2.613 3.507 1.00 93.56 89 ALA A O 1
ATOM 720 N N . ALA A 1 90 ? -6.171 4.130 2.198 1.00 94.31 90 ALA A N 1
ATOM 721 C CA . ALA A 1 90 ? -5.711 5.290 2.953 1.00 94.31 90 ALA A CA 1
ATOM 722 C C . ALA A 1 90 ? -6.368 5.344 4.337 1.00 94.31 90 ALA A C 1
ATOM 724 O O . ALA A 1 90 ? -5.695 5.546 5.345 1.00 94.31 90 ALA A O 1
ATOM 725 N N . GLN A 1 91 ? -7.680 5.116 4.401 1.00 93.56 91 GLN A N 1
ATOM 726 C CA . GLN A 1 91 ? -8.414 5.061 5.660 1.00 93.56 91 GLN A CA 1
ATOM 727 C C . GLN A 1 91 ? -7.940 3.893 6.541 1.00 93.56 91 GLN A C 1
ATOM 729 O O . GLN A 1 91 ? -7.712 4.086 7.734 1.00 93.56 91 GLN A O 1
ATOM 734 N N . TYR A 1 92 ? -7.692 2.722 5.949 1.00 94.62 92 TYR A N 1
ATOM 735 C CA . TYR A 1 92 ? -7.083 1.577 6.630 1.00 94.62 92 TYR A CA 1
ATOM 736 C C . TYR A 1 92 ? -5.684 1.909 7.166 1.00 94.62 92 TYR A C 1
ATOM 738 O O . TYR A 1 92 ? -5.389 1.660 8.331 1.00 94.62 92 TYR A O 1
ATOM 746 N N . GLY A 1 93 ? -4.837 2.539 6.347 1.00 92.75 93 GLY A N 1
ATOM 747 C CA . GLY A 1 93 ? -3.496 2.963 6.745 1.00 92.75 93 GLY A CA 1
ATOM 748 C C . GLY A 1 93 ? -3.494 3.974 7.897 1.00 92.75 93 GLY A C 1
ATOM 749 O O . GLY A 1 93 ? -2.684 3.851 8.813 1.00 92.75 93 GLY A O 1
ATOM 750 N N . ARG A 1 94 ? -4.439 4.925 7.911 1.00 93.12 94 ARG A N 1
ATOM 751 C CA . ARG A 1 94 ? -4.629 5.860 9.036 1.00 93.12 94 ARG A CA 1
ATOM 752 C C . ARG A 1 94 ? -5.073 5.139 10.311 1.00 93.12 94 ARG A C 1
ATOM 754 O O . ARG A 1 94 ? -4.562 5.444 11.385 1.00 93.12 94 ARG A O 1
ATOM 761 N N . ALA A 1 95 ? -5.981 4.166 10.203 1.00 93.25 95 ALA A N 1
ATOM 762 C CA . ALA A 1 95 ? -6.394 3.348 11.344 1.00 93.25 95 ALA A CA 1
ATOM 763 C C . ALA A 1 95 ? -5.223 2.523 11.909 1.00 93.25 95 ALA A C 1
ATOM 765 O O . ALA A 1 95 ? -5.063 2.450 13.125 1.00 93.25 95 ALA A O 1
ATOM 766 N N . LEU A 1 96 ? -4.373 1.969 11.038 1.00 91.69 96 LEU A N 1
ATOM 767 C CA . LEU A 1 96 ? -3.169 1.232 11.427 1.00 91.69 96 LEU A CA 1
ATOM 768 C C . LEU A 1 96 ? -2.163 2.130 12.168 1.00 91.69 96 LEU A C 1
ATOM 770 O O . LEU A 1 96 ? -1.701 1.770 13.245 1.00 91.69 96 LEU A O 1
ATOM 774 N N . GLN A 1 97 ? -1.893 3.336 11.656 1.00 90.50 97 GLN A N 1
ATOM 775 C CA . GLN A 1 97 ? -1.034 4.311 12.343 1.00 90.50 97 GLN A CA 1
ATOM 776 C C . GLN A 1 97 ? -1.600 4.733 13.703 1.00 90.50 97 GLN A C 1
ATOM 778 O O . GLN A 1 97 ? -0.858 4.862 14.675 1.00 90.50 97 GLN A O 1
ATOM 783 N N . ALA A 1 98 ? -2.917 4.941 13.795 1.00 90.75 98 ALA A N 1
ATOM 784 C CA . ALA A 1 98 ? -3.572 5.252 15.061 1.00 90.75 98 ALA A CA 1
ATOM 785 C C . ALA A 1 98 ? -3.449 4.089 16.063 1.00 90.75 98 ALA A C 1
ATOM 787 O O . ALA A 1 98 ? -3.204 4.332 17.245 1.00 90.75 98 ALA A O 1
ATOM 788 N N . MET A 1 99 ? -3.561 2.840 15.597 1.00 90.19 99 MET A N 1
ATOM 789 C CA . MET A 1 99 ? -3.362 1.642 16.418 1.00 90.19 99 MET A CA 1
ATOM 790 C C . MET A 1 99 ? -1.923 1.555 16.944 1.00 90.19 99 MET A C 1
ATOM 792 O O . MET A 1 99 ? -1.728 1.378 18.144 1.00 90.19 99 MET A O 1
ATOM 796 N N . GLU A 1 100 ? -0.919 1.757 16.085 1.00 86.50 100 GLU A N 1
ATOM 797 C CA . GLU A 1 100 ? 0.498 1.788 16.485 1.00 86.50 100 GLU A CA 1
ATOM 798 C C . GLU A 1 100 ? 0.805 2.912 17.482 1.00 86.50 100 GLU A C 1
ATOM 800 O O . GLU A 1 100 ? 1.608 2.741 18.399 1.00 86.50 100 GLU A O 1
ATOM 805 N N . ALA A 1 101 ? 0.116 4.048 17.359 1.00 88.31 101 ALA A N 1
ATOM 806 C CA . ALA A 1 101 ? 0.211 5.166 18.291 1.00 88.31 101 ALA A CA 1
ATOM 807 C C . ALA A 1 101 ? -0.568 4.950 19.609 1.00 88.31 101 ALA A C 1
ATOM 809 O O . ALA A 1 101 ? -0.707 5.892 20.390 1.00 88.31 101 ALA A O 1
ATOM 810 N N . ASN A 1 102 ? -1.090 3.743 19.869 1.00 89.19 102 ASN A N 1
ATOM 811 C CA . ASN A 1 102 ? -1.958 3.396 21.005 1.00 89.19 102 ASN A CA 1
ATOM 812 C C . ASN A 1 102 ? -3.268 4.206 21.086 1.00 89.19 102 ASN A C 1
ATOM 814 O O . ASN A 1 102 ? -3.934 4.228 22.123 1.00 89.19 102 ASN A O 1
ATOM 818 N N . LYS A 1 103 ? -3.684 4.865 19.999 1.00 91.25 103 LYS A N 1
ATOM 819 C CA . LYS A 1 103 ? -4.937 5.628 19.919 1.00 91.25 103 LYS A CA 1
ATOM 820 C C . LYS A 1 103 ? -6.081 4.727 19.468 1.00 91.25 103 LYS A C 1
ATOM 822 O O . LYS A 1 103 ? -6.686 4.925 18.415 1.00 91.25 103 LYS A O 1
ATOM 827 N N . TYR A 1 104 ? -6.380 3.717 20.276 1.00 90.88 104 TYR A N 1
ATOM 828 C CA . TYR A 1 104 ? -7.316 2.657 19.907 1.00 90.88 104 TYR A CA 1
ATOM 829 C C . TYR A 1 104 ? -8.737 3.159 19.603 1.00 90.88 104 TYR A C 1
ATOM 831 O O . TYR A 1 104 ? -9.379 2.656 18.684 1.00 90.88 104 TYR A O 1
ATOM 839 N N . ASP A 1 105 ? -9.225 4.177 20.319 1.00 90.38 105 ASP A N 1
ATOM 840 C CA . ASP A 1 105 ? -10.553 4.752 20.056 1.00 90.38 105 ASP A CA 1
ATOM 841 C C . ASP A 1 105 ? -10.625 5.466 18.699 1.00 90.38 105 ASP A C 1
ATOM 843 O O . ASP A 1 105 ? -11.624 5.365 17.984 1.00 90.38 105 ASP A O 1
ATOM 847 N N . GLU A 1 106 ? -9.558 6.177 18.323 1.00 91.50 106 GLU A N 1
ATOM 848 C CA . GLU A 1 106 ? -9.435 6.834 17.018 1.00 91.50 106 GLU A CA 1
ATOM 849 C C . GLU A 1 106 ? -9.295 5.797 15.897 1.00 91.50 106 GLU A C 1
ATOM 851 O O . GLU A 1 106 ? -9.972 5.897 14.869 1.00 91.50 106 GLU A O 1
ATOM 856 N N . ALA A 1 107 ? -8.487 4.757 16.124 1.00 92.50 107 ALA A N 1
ATOM 857 C CA . ALA A 1 107 ? -8.324 3.637 15.206 1.00 92.50 107 ALA A CA 1
ATOM 858 C C . ALA A 1 107 ? -9.664 2.936 14.936 1.00 92.50 107 ALA A C 1
ATOM 860 O O . ALA A 1 107 ? -10.041 2.760 13.776 1.00 92.50 107 ALA A O 1
ATOM 861 N N . ARG A 1 108 ? -10.440 2.625 15.987 1.00 91.62 108 ARG A N 1
ATOM 862 C CA . ARG A 1 108 ? -11.765 2.000 15.849 1.00 91.62 108 ARG A CA 1
ATOM 863 C C . ARG A 1 108 ? -12.730 2.888 15.066 1.00 91.62 108 ARG A C 1
ATOM 865 O O . ARG A 1 108 ? -13.382 2.400 14.148 1.00 91.62 108 ARG A O 1
ATOM 872 N N . LYS A 1 109 ? -12.809 4.185 15.386 1.00 93.75 109 LYS A N 1
ATOM 873 C CA . LYS A 1 109 ? -13.672 5.138 14.660 1.00 93.75 109 LYS A CA 1
ATOM 874 C C . LYS A 1 109 ? -13.301 5.239 13.183 1.00 93.75 109 LYS A C 1
ATOM 876 O O . LYS A 1 109 ? -14.183 5.324 12.336 1.00 93.75 109 LYS A O 1
ATOM 881 N N . THR A 1 110 ? -12.007 5.208 12.876 1.00 93.06 110 THR A N 1
ATOM 882 C CA . THR A 1 110 ? -11.510 5.285 11.498 1.00 93.06 110 THR A CA 1
ATOM 883 C C . THR A 1 110 ? -11.786 3.994 10.726 1.00 93.06 110 THR A C 1
ATOM 885 O O . THR A 1 110 ? -12.122 4.058 9.545 1.00 93.06 110 THR A O 1
ATOM 888 N N . LEU A 1 111 ? -11.698 2.831 11.379 1.00 93.12 111 LEU A N 1
ATOM 889 C CA . LEU A 1 111 ? -11.936 1.520 10.769 1.00 93.12 111 LEU A CA 1
ATOM 890 C C . LEU A 1 111 ? -13.428 1.166 10.635 1.00 93.12 111 LEU A C 1
ATOM 892 O O . LEU A 1 111 ? -13.802 0.446 9.711 1.00 93.12 111 LEU A O 1
ATOM 896 N N . GLN A 1 112 ? -14.290 1.682 11.515 1.00 91.94 112 GLN A N 1
ATOM 897 C CA . GLN A 1 112 ? -15.715 1.335 11.570 1.00 91.94 112 GLN A CA 1
ATOM 898 C C . GLN A 1 112 ? -16.447 1.469 10.217 1.00 91.94 112 GLN A C 1
ATOM 900 O O . GLN A 1 112 ? -17.173 0.539 9.868 1.00 91.94 112 GLN A O 1
ATOM 905 N N . PRO A 1 113 ? -16.269 2.541 9.415 1.00 93.25 113 PRO A N 1
ATOM 906 C CA . PRO A 1 113 ? -16.934 2.651 8.116 1.00 93.25 113 PRO A CA 1
ATOM 907 C C . PRO A 1 113 ? -16.479 1.583 7.113 1.00 93.25 113 PRO A C 1
ATOM 909 O O . PRO A 1 113 ? -17.287 1.113 6.317 1.00 93.25 113 PRO A O 1
ATOM 912 N N . LEU A 1 114 ? -15.204 1.179 7.163 1.00 91.94 114 LEU A N 1
ATOM 913 C CA . LEU A 1 114 ? -14.657 0.133 6.293 1.00 91.94 114 LEU A CA 1
ATOM 914 C C . LEU A 1 114 ? -15.217 -1.240 6.674 1.00 91.94 114 LEU A C 1
ATOM 916 O O . LEU A 1 114 ? -15.658 -1.988 5.806 1.00 91.94 114 LEU A O 1
ATOM 920 N N . LEU A 1 115 ? -15.274 -1.530 7.975 1.00 92.38 115 LEU A N 1
ATOM 921 C CA . LEU A 1 115 ? -15.828 -2.780 8.491 1.00 92.38 115 LEU A CA 1
ATOM 922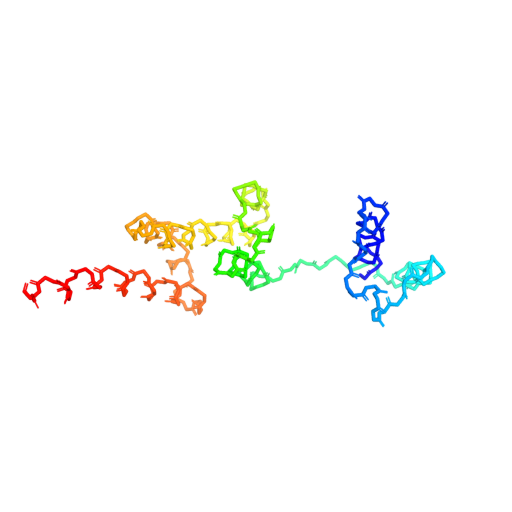 C C . LEU A 1 115 ? -17.345 -2.876 8.262 1.00 92.38 115 LEU A C 1
ATOM 924 O O . LEU A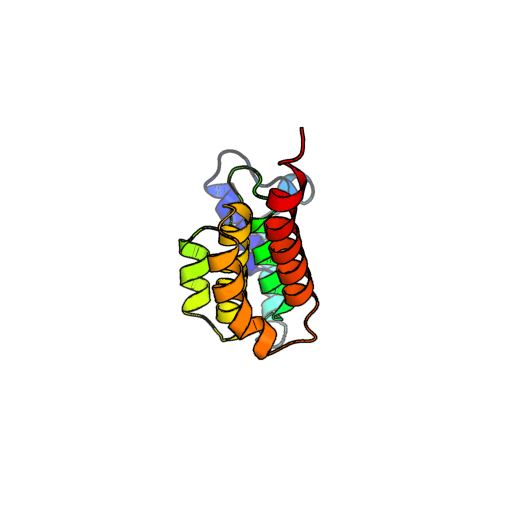 1 115 ? -17.856 -3.949 7.968 1.00 92.38 115 LEU A O 1
ATOM 928 N N . ALA A 1 116 ? -18.070 -1.759 8.356 1.00 92.06 116 ALA A N 1
ATOM 929 C CA . ALA A 1 116 ? -19.498 -1.714 8.046 1.00 92.06 116 ALA A CA 1
ATOM 930 C C . ALA A 1 116 ? -19.775 -1.927 6.549 1.00 92.06 116 ALA A C 1
ATOM 932 O O . ALA A 1 116 ? -20.773 -2.551 6.196 1.00 92.06 116 ALA A O 1
ATOM 933 N N . ALA A 1 117 ? -18.900 -1.421 5.674 1.00 91.44 117 ALA A N 1
ATOM 934 C CA . ALA A 1 117 ? -19.010 -1.633 4.235 1.00 91.44 117 ALA A CA 1
ATOM 935 C C . ALA A 1 117 ? -18.677 -3.080 3.835 1.00 91.44 117 ALA A C 1
ATOM 937 O O . ALA A 1 117 ? -19.353 -3.644 2.976 1.00 91.44 117 ALA A O 1
ATOM 938 N N . GLU A 1 118 ? -17.653 -3.681 4.450 1.00 91.25 118 GLU A N 1
ATOM 939 C CA . GLU A 1 118 ? -17.197 -5.042 4.150 1.00 91.25 118 GLU A CA 1
ATOM 940 C C . GLU A 1 118 ? -16.890 -5.843 5.428 1.00 91.25 118 GLU A C 1
ATOM 942 O O . GLU A 1 118 ? -15.724 -6.062 5.773 1.00 91.25 118 GLU A O 1
ATOM 947 N N . PRO A 1 119 ? -17.922 -6.349 6.124 1.00 89.00 119 PRO A N 1
ATOM 948 C CA . PRO A 1 119 ? -17.742 -7.049 7.399 1.00 89.00 119 PRO A CA 1
ATOM 949 C C . PRO A 1 119 ? -17.003 -8.388 7.270 1.00 89.00 119 PRO A C 1
ATOM 951 O O . PRO A 1 119 ? -16.502 -8.909 8.260 1.00 89.00 119 PRO A O 1
ATOM 954 N N . GLY A 1 120 ? -16.929 -8.956 6.061 1.00 91.12 120 GLY A N 1
ATOM 955 C CA . GLY A 1 120 ? -16.225 -10.211 5.777 1.00 91.12 120 GLY A CA 1
ATOM 956 C C . GLY A 1 120 ? -14.784 -10.040 5.288 1.00 91.12 120 GLY A C 1
ATOM 957 O O . GLY A 1 120 ? -14.152 -11.031 4.928 1.00 91.12 120 GLY A O 1
ATOM 958 N N . ASN A 1 121 ? -14.265 -8.811 5.214 1.00 92.62 121 ASN A N 1
ATOM 959 C CA . ASN A 1 121 ? -12.915 -8.576 4.717 1.00 92.62 121 ASN A CA 1
ATOM 960 C C . ASN A 1 121 ? -11.877 -8.912 5.802 1.00 92.62 121 ASN A C 1
ATOM 962 O O . ASN A 1 121 ? -11.848 -8.299 6.873 1.00 92.62 121 ASN A O 1
ATOM 966 N N . ALA A 1 122 ? -11.003 -9.877 5.506 1.00 92.94 122 ALA A N 1
ATOM 967 C CA . ALA A 1 122 ? -9.996 -10.370 6.441 1.00 92.94 122 ALA A CA 1
ATOM 968 C C . ALA A 1 122 ? -9.051 -9.264 6.943 1.00 92.94 122 ALA A C 1
ATOM 970 O O . ALA A 1 122 ? -8.691 -9.266 8.116 1.00 92.94 122 ALA A O 1
ATOM 971 N N . TRP A 1 123 ? -8.701 -8.284 6.101 1.00 93.12 123 TRP A N 1
ATOM 972 C CA . TRP A 1 123 ? -7.809 -7.185 6.488 1.00 93.12 123 TRP A CA 1
ATOM 973 C C . TRP A 1 123 ? -8.420 -6.286 7.567 1.00 93.12 123 TRP A C 1
ATOM 975 O O . TRP A 1 123 ? -7.710 -5.825 8.464 1.00 93.12 123 TRP A O 1
ATOM 985 N N . TYR A 1 124 ? -9.729 -6.030 7.481 1.00 93.56 124 TYR A N 1
ATOM 986 C CA . TYR A 1 124 ? -10.448 -5.179 8.431 1.00 93.56 124 TYR A CA 1
ATOM 987 C C . TYR A 1 124 ? -10.734 -5.916 9.737 1.00 93.56 124 TYR A C 1
ATOM 989 O O . TYR A 1 124 ? -10.570 -5.330 10.804 1.00 93.56 124 TYR A O 1
ATOM 997 N N . LEU A 1 125 ? -11.102 -7.199 9.664 1.00 93.38 125 LEU A N 1
ATOM 998 C CA . LEU A 1 125 ? -11.303 -8.043 10.845 1.00 93.38 125 LEU A CA 1
ATOM 999 C C . LEU A 1 125 ? -10.017 -8.212 11.658 1.00 93.38 125 LEU A C 1
ATOM 1001 O O . LEU A 1 125 ? -10.048 -8.129 12.885 1.00 93.38 125 LEU A O 1
ATOM 1005 N N . ASP A 1 126 ? -8.890 -8.407 10.979 1.00 92.81 126 ASP A N 1
ATOM 1006 C CA . ASP A 1 126 ? -7.587 -8.544 11.621 1.00 92.81 126 ASP A CA 1
ATOM 1007 C C . ASP A 1 126 ? -7.202 -7.263 12.383 1.00 92.81 126 ASP A C 1
ATOM 1009 O O . ASP A 1 126 ? -6.957 -7.310 13.587 1.00 92.81 126 ASP A O 1
ATOM 1013 N N . LEU A 1 127 ? -7.305 -6.090 11.741 1.00 91.19 127 LEU A N 1
ATOM 1014 C CA . LEU A 1 127 ? -7.015 -4.816 12.411 1.00 91.19 127 LEU A CA 1
ATOM 1015 C C . LEU A 1 127 ? -8.006 -4.503 13.546 1.00 91.19 127 LEU A C 1
ATOM 1017 O O . LEU A 1 127 ? -7.612 -3.955 14.572 1.00 91.19 127 LEU A O 1
ATOM 1021 N N . ALA A 1 128 ? -9.288 -4.849 13.391 1.00 91.31 128 ALA A N 1
ATOM 1022 C CA . ALA A 1 128 ? -10.274 -4.684 14.459 1.00 91.31 128 ALA A CA 1
ATOM 1023 C C . ALA A 1 128 ? -9.916 -5.537 15.684 1.00 91.31 128 ALA A C 1
ATOM 1025 O O . ALA A 1 128 ? -9.990 -5.056 16.814 1.00 91.31 128 ALA A O 1
ATOM 1026 N N . THR A 1 129 ? -9.455 -6.768 15.453 1.00 91.94 129 THR A N 1
ATOM 1027 C CA . THR A 1 129 ? -9.006 -7.673 16.515 1.00 91.94 129 THR A CA 1
ATOM 1028 C C . THR A 1 129 ? -7.796 -7.096 17.250 1.00 91.94 129 THR A C 1
ATOM 1030 O O . THR A 1 129 ? -7.789 -7.066 18.480 1.00 91.94 129 THR A O 1
ATOM 1033 N N . ASP A 1 130 ? -6.807 -6.566 16.527 1.00 89.94 130 ASP A N 1
ATOM 1034 C CA . ASP A 1 130 ? -5.632 -5.930 17.135 1.00 89.94 130 ASP A CA 1
ATOM 1035 C C . ASP A 1 130 ? -5.999 -4.700 17.980 1.00 89.94 130 ASP A C 1
ATOM 1037 O O . ASP A 1 130 ? -5.483 -4.524 19.089 1.00 89.94 130 ASP A O 1
ATOM 1041 N N . ILE A 1 131 ? -6.935 -3.874 17.499 1.00 90.75 131 ILE A N 1
ATOM 1042 C CA . ILE A 1 131 ? -7.450 -2.718 18.244 1.00 90.75 131 ILE A CA 1
ATOM 1043 C C . ILE A 1 131 ? -8.142 -3.174 19.536 1.00 90.75 131 ILE A C 1
ATOM 1045 O O . ILE A 1 131 ? -7.860 -2.635 20.608 1.00 90.75 131 ILE A O 1
ATOM 1049 N N . ASP A 1 132 ? -9.015 -4.179 19.462 1.00 89.44 132 ASP A N 1
ATOM 1050 C CA . ASP A 1 132 ? -9.772 -4.685 20.611 1.00 89.44 132 ASP A CA 1
ATOM 1051 C C . ASP A 1 132 ? -8.856 -5.319 21.669 1.00 89.44 132 ASP A C 1
ATOM 1053 O O . ASP A 1 132 ? -9.009 -5.068 22.872 1.00 89.44 132 ASP A O 1
ATOM 1057 N N . LEU A 1 133 ? -7.853 -6.087 21.232 1.00 89.00 133 LEU A N 1
ATOM 1058 C CA . LEU A 1 133 ? -6.820 -6.654 22.102 1.00 89.00 133 LEU A CA 1
ATOM 1059 C C . LEU A 1 133 ? -5.954 -5.562 22.744 1.00 89.00 133 LEU A C 1
ATOM 1061 O O . LEU A 1 133 ? -5.595 -5.661 23.921 1.00 89.00 133 LEU A O 1
ATOM 1065 N N . GLY A 1 134 ? -5.635 -4.504 21.999 1.00 84.19 134 GLY A N 1
ATOM 1066 C CA . GLY A 1 134 ? -4.928 -3.334 22.509 1.00 84.19 134 GLY A CA 1
ATOM 1067 C C . GLY A 1 134 ? -5.707 -2.588 23.595 1.00 84.19 134 GLY A C 1
ATOM 1068 O O . GLY A 1 134 ? -5.115 -2.182 24.594 1.00 84.19 134 GLY A O 1
ATOM 1069 N N . GLN A 1 135 ? -7.036 -2.492 23.467 1.00 81.44 135 GLN A N 1
ATOM 1070 C CA . GLN A 1 135 ? -7.917 -1.889 24.479 1.00 81.44 135 GLN A CA 1
ATOM 1071 C C . GLN A 1 135 ? -8.154 -2.761 25.713 1.00 81.44 135 GLN A C 1
ATOM 1073 O O . GLN A 1 135 ? -8.407 -2.231 26.792 1.00 81.44 135 GLN A O 1
ATOM 1078 N N . THR A 1 136 ? -8.079 -4.088 25.593 1.00 69.31 136 THR A N 1
ATOM 1079 C CA . THR A 1 136 ? -8.228 -5.000 26.744 1.00 69.31 136 THR A CA 1
ATOM 1080 C C . THR A 1 136 ? -6.919 -5.235 27.501 1.00 69.31 136 THR A C 1
ATOM 1082 O O . THR A 1 136 ? -6.956 -5.482 28.708 1.00 69.31 136 THR A O 1
ATOM 1085 N N . LYS A 1 137 ? -5.749 -5.093 26.861 1.00 53.22 137 LYS A N 1
ATOM 1086 C CA . LYS A 1 137 ? -4.437 -5.121 27.539 1.00 53.22 137 LYS A CA 1
ATOM 1087 C C . LYS A 1 137 ? -4.286 -4.149 28.731 1.00 53.22 137 LYS A C 1
ATOM 1089 O O . LYS A 1 137 ? -3.728 -4.604 29.731 1.00 53.22 137 LYS A O 1
ATOM 1094 N N . PRO A 1 138 ? -4.791 -2.895 28.737 1.00 47.22 138 PRO A N 1
ATOM 1095 C CA . PRO A 1 138 ? -4.718 -2.042 29.926 1.00 47.22 138 PRO A CA 1
ATOM 1096 C C . PRO A 1 138 ? -5.522 -2.578 31.123 1.00 47.22 138 PRO A C 1
ATOM 1098 O O . PRO A 1 138 ? -5.187 -2.242 32.253 1.00 47.22 138 PRO A O 1
ATOM 1101 N N . MET A 1 139 ? -6.516 -3.460 30.933 1.00 39.41 139 MET A N 1
ATOM 1102 C CA . MET A 1 139 ? -7.272 -4.045 32.056 1.00 39.41 139 MET A CA 1
ATOM 1103 C C . MET A 1 139 ? -6.544 -5.198 32.766 1.00 39.41 139 MET A C 1
ATOM 1105 O O . MET A 1 139 ? -6.947 -5.586 33.859 1.00 39.41 139 MET A O 1
ATOM 1109 N N . ARG A 1 140 ? -5.481 -5.769 32.181 1.00 39.59 140 ARG A N 1
ATOM 1110 C CA . ARG A 1 140 ? -4.733 -6.890 32.788 1.00 39.59 140 ARG A CA 1
ATOM 1111 C C . ARG A 1 140 ? -3.477 -6.479 33.560 1.00 39.59 140 ARG A C 1
ATOM 1113 O O . ARG A 1 140 ? -2.908 -7.331 34.232 1.00 39.59 140 ARG A O 1
ATOM 1120 N N . GLN A 1 141 ? -3.044 -5.218 33.490 1.00 36.75 141 GLN A N 1
ATOM 1121 C CA . GLN A 1 141 ? -1.819 -4.754 34.162 1.00 36.75 141 GLN A CA 1
ATOM 1122 C C . GLN A 1 141 ? -2.052 -4.028 35.501 1.00 36.75 141 GLN A C 1
ATOM 1124 O O . GLN A 1 141 ? -1.083 -3.608 36.120 1.00 36.75 141 GLN A O 1
ATOM 1129 N N . SER A 1 142 ? -3.293 -3.913 35.993 1.00 32.88 142 SER A N 1
ATOM 1130 C CA . SER A 1 142 ? -3.596 -3.250 37.278 1.00 32.88 142 SER A CA 1
ATOM 1131 C C . SER A 1 142 ? -3.805 -4.209 38.463 1.00 32.88 142 SER A C 1
ATOM 1133 O O . SER A 1 142 ? -4.505 -3.863 39.413 1.00 32.88 142 SER A O 1
ATOM 1135 N N . ILE A 1 143 ? -3.249 -5.422 38.407 1.00 40.66 143 ILE A N 1
ATOM 1136 C CA . ILE A 1 143 ? -3.227 -6.355 39.544 1.00 40.66 143 ILE A CA 1
ATOM 1137 C C . ILE A 1 143 ? -1.770 -6.760 39.790 1.00 40.66 143 ILE A C 1
ATOM 1139 O O . ILE A 1 143 ? -1.331 -7.823 39.354 1.00 40.66 143 ILE A O 1
ATOM 1143 N N . ALA A 1 144 ? -1.021 -5.873 40.440 1.00 35.62 144 ALA A N 1
ATOM 1144 C CA . ALA A 1 144 ? 0.188 -6.183 41.198 1.00 35.62 144 ALA A CA 1
ATOM 1145 C C . ALA A 1 144 ? 0.392 -5.094 42.255 1.00 35.62 144 ALA A C 1
ATOM 1147 O O . ALA A 1 144 ? 0.328 -3.903 41.873 1.00 35.62 144 ALA A O 1
#

Foldseek 3Di:
DLVVLVVQVVCCVPDPDRDVCCVVPPDDPVNSVVVVVVVVVDDDDDDDDDLVVLLVLLCCQDVVPDDPRHDDPVCLVVLCPDDPSSVLSSLQSVLSNCLVVLVLVVSCVSLVVVCVVPVPDPSSVVSNVSSVVSVCVVVPPPPD

Sequence (144 aa):
MPTFLEKLLDQARYSSRPPEILLTHPLPESRLADARNRANQMRPMVVQSSEDFYLAKARTLGMYNSGRNQLTSDLLDEWAKGNVRQQRAAQYGRALQAMEANKYDEARKTLQPLLAAEPGNAWYLDLATDIDLGQTKPMRQSIA

Organism: Escherichia coli (NCBI:txid562)

pLDDT: mean 85.55, std 12.59, range [32.88, 94.62]

Radius of gyration: 20.06 Å; chains: 1; bounding box: 45×23×71 Å

Secondary structure (DSSP, 8-state):
-HHHHHHHHHHHHSSSS--HHHHHS---HHHHHHHHHHHHHSPP---PPPHHHHHHHHHHHHHT-BTTB---HHHHHHHHTS-HHHHHHHHHHHHHHHHHTT-HHHHHHHHHHHHHH-TT-HHHHHHHHHHHHHHHGGGTSS--